Protein AF-A0A2J7ZVH7-F1 (afdb_monomer_lite)

pLDDT: mean 81.57, std 15.2, range [40.0, 95.88]

Structure (mmCIF, N/CA/C/O backbone):
data_AF-A0A2J7ZVH7-F1
#
_entry.id   AF-A0A2J7ZVH7-F1
#
loop_
_atom_site.group_PDB
_atom_site.id
_atom_site.type_symbol
_atom_site.label_atom_id
_atom_site.label_alt_id
_atom_site.label_comp_id
_atom_site.label_asym_id
_atom_site.label_entity_id
_atom_site.label_seq_id
_atom_site.pdbx_PDB_ins_code
_atom_site.Cartn_x
_atom_site.Cartn_y
_atom_site.Cartn_z
_atom_site.occupancy
_atom_site.B_iso_or_equiv
_atom_site.auth_seq_id
_atom_site.auth_comp_id
_atom_site.auth_asym_id
_atom_site.auth_atom_id
_atom_site.pdbx_PDB_model_num
ATOM 1 N N . MET A 1 1 ? -17.454 -52.502 28.593 1.00 46.44 1 MET A N 1
ATOM 2 C CA . MET A 1 1 ? -16.574 -51.424 29.090 1.00 46.44 1 MET A CA 1
ATOM 3 C C . MET A 1 1 ? -17.180 -50.102 28.635 1.00 46.44 1 MET A C 1
ATOM 5 O O . MET A 1 1 ? -17.456 -50.000 27.445 1.00 46.44 1 MET A O 1
ATOM 9 N N . PRO A 1 2 ? -17.505 -49.157 29.529 1.00 48.53 2 PRO A N 1
ATOM 10 C CA . PRO A 1 2 ? -18.074 -47.875 29.130 1.00 48.53 2 PRO A CA 1
ATOM 11 C C . PRO A 1 2 ? -16.988 -46.978 28.525 1.00 48.53 2 PRO A C 1
ATOM 13 O O . PRO A 1 2 ? -15.924 -46.803 29.113 1.00 48.53 2 PRO A O 1
ATOM 16 N N . VAL A 1 3 ? -17.263 -46.427 27.345 1.00 48.38 3 VAL A N 1
ATOM 17 C CA . VAL A 1 3 ? -16.424 -45.419 26.684 1.00 48.38 3 VAL A CA 1
ATOM 18 C C . VAL A 1 3 ? -16.447 -44.138 27.532 1.00 48.38 3 VAL A C 1
ATOM 20 O O . VAL A 1 3 ? -17.541 -43.730 27.940 1.00 48.38 3 VAL A O 1
ATOM 23 N N . PRO A 1 4 ? -15.305 -43.483 27.814 1.00 47.00 4 PRO A N 1
ATOM 24 C CA . PRO A 1 4 ? -15.309 -42.189 28.484 1.00 47.00 4 PRO A CA 1
ATOM 25 C C . PRO A 1 4 ? -16.102 -41.190 27.640 1.00 47.00 4 PRO A C 1
ATOM 27 O O . PRO A 1 4 ? -15.785 -40.963 26.472 1.00 47.00 4 PRO A O 1
ATOM 30 N N . LYS A 1 5 ? -17.154 -40.601 28.215 1.00 48.41 5 LYS A N 1
ATOM 31 C CA . LYS A 1 5 ? -17.837 -39.466 27.592 1.00 48.41 5 LYS A CA 1
ATOM 32 C C . LYS A 1 5 ? -16.853 -38.301 27.572 1.00 48.41 5 LYS A C 1
ATOM 34 O O . LYS A 1 5 ? -16.479 -37.804 28.631 1.00 48.41 5 LYS A O 1
ATOM 39 N N . LEU A 1 6 ? -16.440 -37.891 26.376 1.00 40.00 6 LEU A N 1
ATOM 40 C CA . LEU A 1 6 ? -15.755 -36.621 26.169 1.00 40.00 6 LEU A CA 1
ATOM 41 C C . LEU A 1 6 ? -16.683 -35.520 26.689 1.00 40.00 6 LEU A C 1
ATOM 43 O O . LEU A 1 6 ? -17.784 -35.328 26.172 1.00 40.00 6 LEU A O 1
ATOM 47 N N . ILE A 1 7 ? -16.266 -34.857 27.764 1.00 50.25 7 ILE A N 1
ATOM 48 C CA . ILE A 1 7 ? -16.923 -33.646 28.243 1.00 50.25 7 ILE A CA 1
ATOM 49 C C . ILE A 1 7 ? -16.653 -32.594 27.159 1.00 50.25 7 ILE A C 1
ATOM 51 O O . ILE A 1 7 ? -15.483 -32.398 26.817 1.00 50.25 7 ILE A O 1
ATOM 55 N N . PRO A 1 8 ? -17.683 -31.968 26.561 1.00 47.97 8 PRO A N 1
ATOM 56 C CA . PRO A 1 8 ? -17.452 -30.899 25.602 1.00 47.97 8 PRO A CA 1
ATOM 57 C C . PRO A 1 8 ? -16.631 -29.796 26.285 1.00 47.97 8 PRO A C 1
ATOM 59 O O . PRO A 1 8 ? -16.870 -29.521 27.467 1.00 47.97 8 PRO A O 1
ATOM 62 N N . PRO A 1 9 ? -15.660 -29.181 25.586 1.00 47.69 9 PRO A N 1
ATOM 63 C CA . PRO A 1 9 ? -14.959 -28.035 26.141 1.00 47.69 9 PRO A CA 1
ATOM 64 C C . PRO A 1 9 ? -15.999 -26.984 26.561 1.00 47.69 9 PRO A C 1
ATOM 66 O O . PRO A 1 9 ? -17.035 -26.860 25.892 1.00 47.69 9 PRO A O 1
ATOM 69 N N . PRO A 1 10 ? -15.775 -26.259 27.673 1.00 44.84 10 PRO A N 1
ATOM 70 C CA . PRO A 1 10 ? -16.654 -25.160 28.047 1.00 44.84 10 PRO A CA 1
ATOM 71 C C . PRO A 1 10 ? -16.817 -24.239 26.832 1.00 44.84 10 PRO A C 1
ATOM 73 O O . PRO A 1 10 ? -15.845 -24.073 26.088 1.00 44.84 10 PRO A O 1
ATOM 76 N N . PRO A 1 11 ? -18.016 -23.678 26.585 1.00 45.53 11 PRO A N 1
ATOM 77 C CA . PRO A 1 11 ? -18.189 -22.735 25.494 1.00 45.53 11 PRO A CA 1
ATOM 78 C C . PRO A 1 11 ? -17.134 -21.653 25.683 1.00 45.53 11 PRO A C 1
ATOM 80 O O . PRO A 1 11 ? -17.119 -20.979 26.716 1.00 45.53 11 PRO A O 1
ATOM 83 N N . TYR A 1 12 ? -16.206 -21.560 24.729 1.00 44.31 12 TYR A N 1
ATOM 84 C CA . TYR A 1 12 ? -15.267 -20.458 24.675 1.00 44.31 12 TYR A CA 1
ATOM 85 C C . TYR A 1 12 ? -16.130 -19.204 24.717 1.00 44.31 12 TYR A C 1
ATOM 87 O O . TYR A 1 12 ? -16.934 -18.960 23.815 1.00 44.31 12 TYR A O 1
ATOM 95 N N . LEU A 1 13 ? -16.040 -18.470 25.825 1.00 41.69 13 LEU A N 1
ATOM 96 C CA . LEU A 1 13 ? -16.516 -17.105 25.901 1.00 41.69 13 LEU A CA 1
ATOM 97 C C . LEU A 1 13 ? -15.669 -16.363 24.875 1.00 41.69 13 LEU A C 1
ATOM 99 O O . LEU A 1 13 ? -14.569 -15.922 25.191 1.00 41.69 13 LEU A O 1
ATOM 103 N N . PHE A 1 14 ? -16.129 -16.320 23.624 1.00 43.59 14 PHE A N 1
ATOM 104 C CA . PHE A 1 14 ? -15.589 -15.384 22.661 1.00 43.59 14 PHE A CA 1
ATOM 105 C C . PHE A 1 14 ? -15.735 -14.019 23.333 1.00 43.59 14 PHE A C 1
ATOM 107 O O . PHE A 1 14 ? -16.865 -13.658 23.695 1.00 43.59 14 PHE A O 1
ATOM 114 N N . PRO A 1 15 ? -14.629 -13.303 23.610 1.00 44.00 15 PRO A N 1
ATOM 115 C CA . PRO A 1 15 ? -14.753 -11.933 24.055 1.00 44.00 15 PRO A CA 1
ATOM 116 C C . PRO A 1 15 ? -15.599 -11.247 22.993 1.00 44.00 15 PRO A C 1
ATOM 118 O 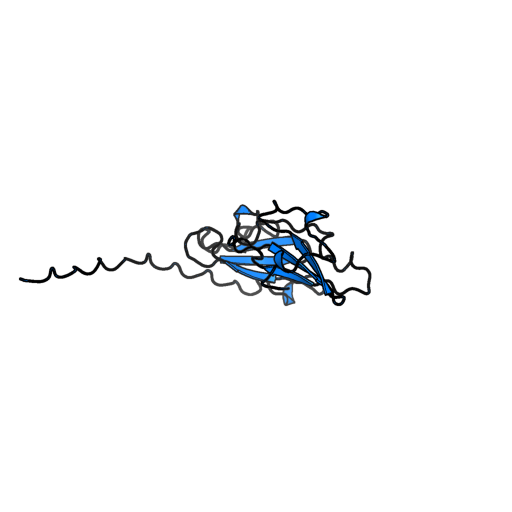O . PRO A 1 15 ? -15.373 -11.441 21.800 1.00 44.00 15 PRO A O 1
ATOM 121 N N . ASN A 1 16 ? -16.657 -10.588 23.461 1.00 42.59 16 ASN A N 1
ATOM 122 C CA . ASN A 1 16 ? -17.577 -9.780 22.682 1.00 42.59 16 ASN A CA 1
ATOM 123 C C . ASN A 1 16 ? -16.785 -9.112 21.554 1.00 42.59 16 ASN A C 1
ATOM 125 O O . ASN A 1 16 ? -15.968 -8.247 21.861 1.00 42.59 16 ASN A O 1
ATOM 129 N N . VAL A 1 17 ? -16.917 -9.605 20.315 1.00 48.78 17 VAL A N 1
ATOM 130 C CA . VAL A 1 17 ? -16.100 -9.124 19.195 1.00 48.78 17 VAL A CA 1
ATOM 131 C C . VAL A 1 17 ? -16.397 -7.639 19.131 1.00 48.78 17 VAL A C 1
ATOM 133 O O . VAL A 1 17 ? -17.546 -7.268 18.867 1.00 48.78 17 VAL A O 1
ATOM 136 N N . ALA A 1 18 ? -15.438 -6.796 19.524 1.00 53.75 18 ALA A N 1
ATOM 137 C CA . ALA A 1 18 ? -15.685 -5.369 19.519 1.00 53.75 18 ALA A CA 1
ATOM 138 C C . ALA A 1 18 ? -16.065 -5.028 18.078 1.00 53.75 18 ALA A C 1
ATOM 140 O O . ALA A 1 18 ? -15.477 -5.559 17.132 1.00 53.75 18 ALA A O 1
ATOM 141 N N . ALA A 1 19 ? -17.137 -4.260 17.903 1.00 63.81 19 ALA A N 1
ATOM 142 C CA . ALA A 1 19 ? -17.602 -3.946 16.565 1.00 63.81 19 ALA A CA 1
ATOM 143 C C . ALA A 1 19 ? -16.441 -3.299 15.800 1.00 63.81 19 ALA A C 1
ATOM 145 O O . ALA A 1 19 ? -15.852 -2.337 16.297 1.00 63.81 19 ALA A O 1
ATOM 146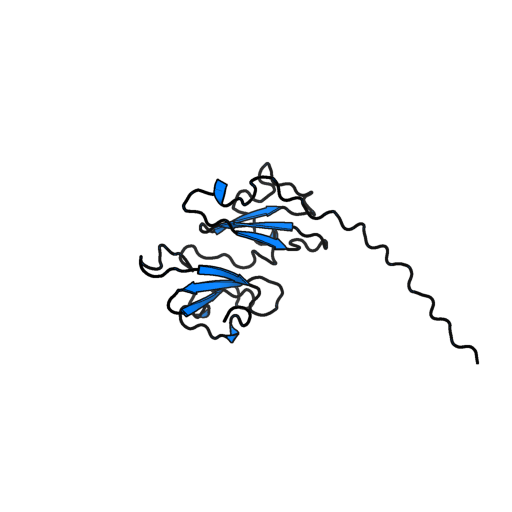 N N . ALA A 1 20 ? -16.117 -3.842 14.621 1.00 80.25 20 ALA A N 1
ATOM 147 C CA . ALA A 1 20 ? -15.129 -3.248 13.728 1.00 80.25 20 ALA A CA 1
ATOM 148 C C . ALA A 1 20 ? -15.417 -1.753 13.573 1.00 80.25 20 ALA A C 1
ATOM 150 O O . ALA A 1 20 ? -16.587 -1.350 13.512 1.00 80.25 20 ALA A O 1
ATOM 151 N N . CYS A 1 21 ? -14.367 -0.932 13.532 1.00 84.31 21 CYS A N 1
ATOM 152 C CA . CYS A 1 21 ? -14.551 0.509 13.452 1.00 84.31 21 CYS A CA 1
ATOM 153 C C . CYS A 1 21 ? -15.444 0.855 12.258 1.00 84.31 21 CYS A C 1
ATOM 155 O O . CYS A 1 21 ? -15.241 0.372 11.146 1.00 84.31 21 CYS A O 1
ATOM 157 N N . ALA A 1 22 ? -16.454 1.702 12.457 1.00 88.56 22 ALA A N 1
ATOM 158 C CA . ALA A 1 22 ? -17.204 2.230 11.326 1.00 88.56 22 ALA A CA 1
ATOM 159 C C . ALA A 1 22 ? -16.304 3.214 10.571 1.00 88.56 22 ALA A C 1
ATOM 161 O O . ALA A 1 22 ? -15.757 4.137 11.176 1.00 88.56 22 ALA A O 1
ATOM 162 N N . ARG A 1 23 ? -16.160 3.045 9.251 1.00 88.62 23 ARG A N 1
ATOM 163 C CA . ARG A 1 23 ? -15.440 4.017 8.420 1.00 88.62 23 ARG A CA 1
ATOM 164 C C . ARG A 1 23 ? -16.186 5.361 8.471 1.00 88.62 23 ARG A C 1
ATOM 166 O O . ARG A 1 23 ? -17.348 5.400 8.055 1.00 88.62 23 ARG A O 1
ATOM 173 N N . PRO A 1 24 ? -15.560 6.462 8.926 1.00 88.88 24 PRO A N 1
ATOM 174 C CA . PRO A 1 24 ? -16.217 7.763 8.938 1.00 88.88 24 PRO A CA 1
ATOM 175 C C . PRO A 1 24 ? -16.554 8.235 7.519 1.00 88.88 24 PRO A C 1
ATOM 177 O O . PRO A 1 24 ? -15.815 7.971 6.567 1.00 88.88 24 PRO A O 1
ATOM 180 N N . ASN A 1 25 ? -17.661 8.964 7.372 1.00 85.25 25 ASN A N 1
ATOM 181 C CA . ASN A 1 25 ? -18.062 9.513 6.079 1.00 85.25 25 ASN A CA 1
ATOM 182 C C . ASN A 1 25 ? -16.969 10.443 5.519 1.00 85.25 25 ASN A C 1
ATOM 184 O O . ASN A 1 25 ? -16.469 11.307 6.237 1.00 85.25 25 ASN A O 1
ATOM 188 N N . GLY A 1 26 ? -16.598 10.260 4.251 1.00 82.88 26 GLY A N 1
ATOM 189 C CA . GLY A 1 26 ? -15.533 11.026 3.594 1.00 82.88 26 GLY A CA 1
ATOM 190 C C . GLY A 1 26 ? -14.098 10.669 4.016 1.00 82.88 26 GLY A C 1
ATOM 191 O O . GLY A 1 26 ? -13.148 11.145 3.395 1.00 82.88 26 GLY A O 1
ATOM 192 N N . TRP A 1 27 ? -13.891 9.817 5.030 1.00 88.88 27 TRP A N 1
ATOM 193 C CA . TRP A 1 27 ? -12.544 9.399 5.428 1.00 88.88 27 TRP A CA 1
ATOM 194 C C . TRP A 1 27 ? -11.962 8.445 4.386 1.00 88.88 27 TRP A C 1
ATOM 196 O O . TRP A 1 27 ? -12.620 7.482 3.987 1.00 88.88 27 TRP A O 1
ATOM 206 N N . CYS A 1 28 ? -10.740 8.704 3.921 1.00 88.25 28 CYS A N 1
ATOM 207 C CA . CYS A 1 28 ? -10.137 8.007 2.783 1.00 88.25 28 CYS A CA 1
ATOM 208 C C . CYS A 1 28 ? -11.008 8.006 1.507 1.00 88.25 28 CYS A C 1
ATOM 210 O O . CYS A 1 28 ? -11.126 6.992 0.820 1.00 88.25 28 CYS A O 1
ATOM 212 N N . ASP A 1 29 ? -11.703 9.108 1.223 1.00 84.12 29 ASP A N 1
ATOM 213 C CA . ASP A 1 29 ? -12.504 9.259 0.008 1.00 84.12 29 ASP A CA 1
ATOM 214 C C . ASP A 1 29 ? -11.670 9.830 -1.158 1.00 84.12 29 ASP A C 1
ATOM 216 O O . ASP A 1 29 ? -11.214 10.974 -1.077 1.00 84.12 29 ASP A O 1
ATOM 220 N N . PRO A 1 30 ? -11.496 9.087 -2.270 1.00 70.44 30 PRO A N 1
ATOM 221 C CA . PRO A 1 30 ? -10.805 9.590 -3.456 1.00 70.44 30 PRO A CA 1
ATOM 222 C C . PRO A 1 30 ? -11.432 10.863 -4.040 1.00 70.44 30 PRO A C 1
ATOM 224 O O . PRO A 1 30 ? -10.725 11.676 -4.629 1.00 70.44 30 PRO A O 1
ATOM 227 N N . SER A 1 31 ? -12.742 11.078 -3.868 1.00 71.31 31 SER A N 1
ATOM 228 C CA . SER A 1 31 ? -13.413 12.294 -4.344 1.00 71.31 31 SER A CA 1
ATOM 229 C C . SER A 1 31 ? -13.049 13.542 -3.527 1.00 71.31 31 SER A C 1
ATOM 231 O O . SER A 1 31 ? -13.078 14.651 -4.061 1.00 71.31 31 SER A O 1
ATOM 233 N N . ALA A 1 32 ? -12.638 13.368 -2.266 1.00 68.75 32 ALA A N 1
ATOM 234 C CA . ALA A 1 32 ? -12.136 14.438 -1.403 1.00 68.75 32 ALA A CA 1
ATOM 235 C C . ALA A 1 32 ? -10.629 14.693 -1.588 1.00 68.75 32 ALA A C 1
ATOM 237 O O . ALA A 1 32 ? -10.120 15.743 -1.199 1.00 68.75 32 ALA A O 1
ATOM 238 N N . ALA A 1 33 ? -9.918 13.748 -2.206 1.00 63.06 33 ALA A N 1
ATOM 239 C CA . ALA A 1 33 ? -8.468 13.763 -2.346 1.00 63.06 33 ALA A CA 1
ATOM 240 C C . ALA A 1 33 ? -7.957 14.803 -3.369 1.00 63.06 33 ALA A C 1
ATOM 242 O O . ALA A 1 33 ? -6.778 15.158 -3.363 1.00 63.06 33 ALA A O 1
ATOM 243 N N . GLY A 1 34 ? -8.828 15.343 -4.228 1.00 61.25 34 GLY A N 1
ATOM 244 C CA . GLY A 1 34 ? -8.435 16.198 -5.351 1.00 61.25 34 GLY A CA 1
ATOM 245 C C . GLY A 1 34 ? -7.788 15.399 -6.493 1.00 61.25 34 GLY A C 1
ATOM 246 O O . GLY A 1 34 ? -7.397 14.247 -6.331 1.00 61.25 34 GLY A O 1
ATOM 247 N N . ALA A 1 35 ? -7.665 16.011 -7.676 1.00 54.53 35 ALA A N 1
ATOM 248 C CA . ALA A 1 35 ? -7.369 15.313 -8.938 1.00 54.53 35 ALA A CA 1
ATOM 249 C C . ALA A 1 35 ? -6.034 14.531 -8.999 1.00 54.53 35 ALA A C 1
ATOM 251 O O . ALA A 1 35 ? -5.841 13.745 -9.921 1.00 54.53 35 ALA A O 1
ATOM 252 N N . ASN A 1 36 ? -5.124 14.720 -8.036 1.00 55.75 36 ASN A N 1
ATOM 253 C CA . ASN A 1 36 ? -3.765 14.167 -8.072 1.00 55.75 36 ASN A CA 1
ATOM 254 C C . ASN A 1 36 ? -3.478 13.118 -6.982 1.00 55.75 36 ASN A C 1
ATOM 256 O O . ASN A 1 36 ? -2.397 12.527 -6.975 1.00 55.75 36 ASN A O 1
ATOM 260 N N . ASN A 1 37 ? -4.425 12.849 -6.078 1.00 64.19 37 ASN A N 1
ATOM 261 C CA . ASN A 1 37 ? -4.188 11.989 -4.921 1.00 64.19 37 ASN A CA 1
ATOM 262 C C . ASN A 1 37 ? -4.986 10.682 -5.045 1.00 64.19 37 ASN A C 1
ATOM 264 O O . ASN A 1 37 ? -6.194 10.643 -4.845 1.00 64.19 37 ASN A O 1
ATOM 268 N N . ASN A 1 38 ? -4.300 9.581 -5.364 1.00 72.00 38 ASN A N 1
ATOM 269 C CA . ASN A 1 38 ? -4.894 8.242 -5.330 1.00 72.00 38 ASN A CA 1
ATOM 270 C C . ASN A 1 38 ? -4.901 7.742 -3.880 1.00 72.00 38 ASN A C 1
ATOM 272 O O . ASN A 1 38 ? -3.920 7.143 -3.436 1.00 72.00 38 ASN A O 1
ATOM 276 N N . TRP A 1 39 ? -5.956 8.070 -3.134 1.00 83.75 39 TRP A N 1
ATOM 277 C CA . TRP A 1 39 ? -6.172 7.558 -1.781 1.00 83.75 39 TRP A CA 1
ATOM 278 C C . TRP A 1 39 ? -6.585 6.084 -1.845 1.00 83.75 39 TRP A C 1
ATOM 280 O O . TRP A 1 39 ? -7.498 5.712 -2.579 1.00 83.75 39 TRP A O 1
ATOM 290 N N . VAL A 1 40 ? -5.895 5.242 -1.081 1.00 82.88 40 VAL A N 1
ATOM 291 C CA . VAL A 1 40 ? -6.072 3.790 -1.036 1.00 82.88 40 VAL A CA 1
ATOM 292 C C . VAL A 1 40 ? -6.555 3.407 0.355 1.00 82.88 40 VAL A C 1
ATOM 294 O O . VAL A 1 40 ? -5.799 3.502 1.324 1.00 82.88 40 VAL A O 1
ATOM 297 N N . LEU A 1 41 ? -7.809 2.962 0.431 1.00 87.38 41 LEU A N 1
ATOM 298 C CA . LEU A 1 41 ? -8.412 2.414 1.641 1.00 87.38 41 LEU A CA 1
ATOM 299 C C . LEU A 1 41 ? -8.067 0.929 1.776 1.00 87.38 41 LEU A C 1
ATOM 301 O O . LEU A 1 41 ? -8.245 0.158 0.833 1.00 87.38 41 LEU A O 1
ATOM 305 N N . ARG A 1 42 ? -7.627 0.529 2.965 1.00 88.69 42 ARG A N 1
ATOM 306 C CA . ARG A 1 42 ? -7.347 -0.854 3.357 1.00 88.69 42 ARG A CA 1
ATOM 307 C C . ARG A 1 42 ? -7.911 -1.129 4.746 1.00 88.69 42 ARG A C 1
ATOM 309 O O . ARG A 1 42 ? -8.175 -0.197 5.505 1.00 88.69 42 ARG A O 1
ATOM 316 N N . ALA A 1 43 ? -8.089 -2.406 5.054 1.00 89.31 43 ALA A N 1
ATOM 317 C CA . ALA A 1 43 ? -8.573 -2.875 6.340 1.00 89.31 43 ALA A CA 1
ATOM 318 C C . ALA A 1 43 ? -7.686 -4.027 6.823 1.00 89.31 43 ALA A C 1
ATOM 320 O O . ALA A 1 43 ? -7.386 -4.923 6.034 1.00 89.31 43 ALA A O 1
ATOM 321 N N . ALA A 1 44 ? -7.249 -3.977 8.076 1.00 88.81 44 ALA A N 1
ATOM 322 C CA . ALA A 1 44 ? -6.439 -5.011 8.720 1.00 88.81 44 ALA A CA 1
ATOM 323 C C . ALA A 1 44 ? -6.617 -4.915 10.238 1.00 88.81 44 ALA A C 1
ATOM 325 O O . ALA A 1 44 ? -7.004 -3.863 10.722 1.00 88.81 44 ALA A O 1
ATOM 326 N N . ASP A 1 45 ? -6.344 -5.986 10.975 1.00 90.62 45 ASP A N 1
ATOM 327 C CA . ASP A 1 45 ? -6.131 -5.897 12.425 1.00 90.62 45 ASP A CA 1
ATOM 328 C C . ASP A 1 45 ? -4.721 -5.331 12.645 1.00 90.62 45 ASP A C 1
ATOM 330 O O . ASP A 1 45 ? -3.717 -5.992 12.360 1.00 90.62 45 ASP A O 1
ATOM 334 N N . CYS A 1 46 ? -4.645 -4.056 13.011 1.00 91.56 46 CYS A N 1
ATOM 335 C CA . CYS A 1 46 ? -3.402 -3.300 13.036 1.00 91.56 46 CYS A CA 1
ATOM 336 C C . CYS A 1 46 ? -2.721 -3.318 14.406 1.00 91.56 46 CYS A C 1
ATOM 338 O O . CYS A 1 46 ? -1.536 -2.983 14.495 1.00 91.56 46 CYS A O 1
ATOM 340 N N . ASP A 1 47 ? -3.440 -3.679 15.466 1.00 90.06 47 ASP A N 1
ATOM 341 C CA . ASP A 1 47 ? -2.944 -3.666 16.843 1.00 90.06 47 ASP A CA 1
ATOM 342 C C . ASP A 1 47 ? -3.123 -4.998 17.594 1.00 90.06 47 ASP A C 1
ATOM 344 O O . ASP A 1 47 ? -2.677 -5.122 18.739 1.00 90.06 47 ASP A O 1
ATOM 348 N N . GLY A 1 48 ? -3.631 -6.025 16.911 1.00 89.00 48 GLY A N 1
ATOM 349 C CA . GLY A 1 48 ? -3.664 -7.412 17.361 1.00 89.00 48 GLY A CA 1
ATOM 350 C C . GLY A 1 48 ? -4.804 -7.720 18.326 1.00 89.00 48 GLY A C 1
ATOM 351 O O . GLY A 1 48 ? -4.706 -8.692 19.082 1.00 89.00 48 GLY A O 1
ATOM 352 N N . ASP A 1 49 ? -5.855 -6.900 18.353 1.00 88.06 49 ASP A N 1
ATOM 353 C CA . ASP A 1 49 ? -7.009 -7.091 19.234 1.00 88.06 49 ASP A CA 1
ATOM 354 C C . ASP A 1 49 ? -8.098 -8.003 18.632 1.00 88.06 49 ASP A C 1
ATOM 356 O O . ASP A 1 49 ? -9.096 -8.311 19.295 1.00 88.06 49 ASP A O 1
ATOM 360 N N . GLY A 1 50 ? -7.890 -8.492 17.405 1.00 87.94 50 GLY A N 1
ATOM 361 C CA . GLY A 1 50 ? -8.831 -9.330 16.669 1.00 87.94 50 GLY A CA 1
ATOM 362 C C . GLY A 1 50 ? -9.971 -8.549 16.009 1.00 87.94 50 GLY A C 1
ATOM 363 O O . GLY A 1 50 ? -10.922 -9.167 15.517 1.00 87.94 50 GLY A O 1
ATOM 364 N N . VAL A 1 51 ? -9.905 -7.217 15.998 1.00 89.81 51 VAL A N 1
ATOM 365 C CA . VAL A 1 51 ? -10.890 -6.311 15.408 1.00 89.81 51 VAL A CA 1
ATOM 366 C C . VAL A 1 51 ? -10.267 -5.622 14.198 1.00 89.81 51 VAL A C 1
ATOM 368 O O . VAL A 1 51 ? -9.087 -5.311 14.147 1.00 89.81 51 VAL A O 1
ATOM 371 N N . THR A 1 52 ? -11.063 -5.429 13.148 1.00 90.56 52 THR A N 1
ATOM 372 C CA . THR A 1 52 ? -10.568 -4.788 11.928 1.00 90.56 52 THR A CA 1
ATOM 373 C C . THR A 1 52 ? -10.510 -3.268 12.072 1.00 90.56 52 THR A C 1
ATOM 375 O O . THR A 1 52 ? -11.523 -2.623 12.366 1.00 90.56 52 THR A O 1
ATOM 378 N N . ASP A 1 53 ? -9.347 -2.720 11.734 1.00 93.31 53 ASP A N 1
ATOM 379 C CA . ASP A 1 53 ? -9.017 -1.301 11.663 1.00 93.31 53 ASP A CA 1
ATOM 380 C C . ASP A 1 53 ? -9.061 -0.772 10.232 1.00 93.31 53 ASP A C 1
ATOM 382 O O . ASP A 1 53 ? -9.045 -1.528 9.256 1.00 93.31 53 ASP A O 1
ATOM 386 N N . TRP A 1 54 ? -9.068 0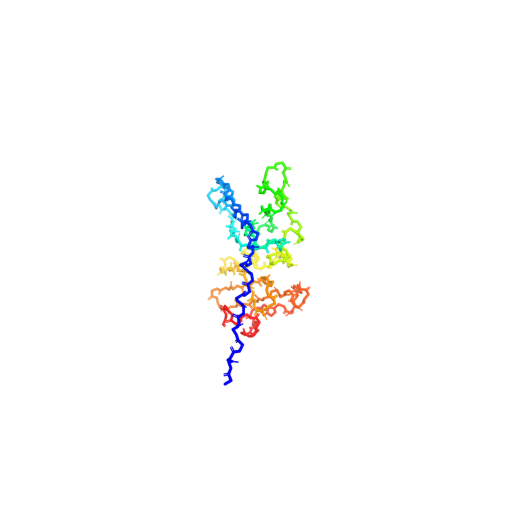.555 10.091 1.00 94.56 54 TRP A N 1
ATOM 387 C CA . TRP A 1 54 ? -8.988 1.206 8.784 1.00 94.56 54 TRP A CA 1
ATOM 388 C C . TRP A 1 54 ? -7.639 1.859 8.564 1.00 94.56 54 TRP A C 1
ATOM 390 O O . TRP A 1 54 ? -7.180 2.636 9.394 1.00 94.56 54 TRP A O 1
ATOM 400 N N . VAL A 1 55 ? -7.063 1.644 7.385 1.00 92.75 55 VAL A N 1
ATOM 401 C CA . VAL A 1 55 ? -5.837 2.300 6.929 1.00 92.75 55 VAL A CA 1
ATOM 402 C C . VAL A 1 55 ? -6.120 3.059 5.644 1.00 92.75 55 VAL A C 1
ATOM 404 O O . VAL A 1 55 ? -6.703 2.523 4.703 1.00 92.75 55 VAL A O 1
ATOM 407 N N . CYS A 1 56 ? -5.672 4.306 5.584 1.00 91.31 56 CYS A N 1
ATOM 408 C CA . CYS A 1 56 ? -5.660 5.102 4.370 1.00 91.31 56 CYS A CA 1
ATOM 409 C C . CYS A 1 56 ? -4.233 5.487 4.026 1.00 91.31 56 CYS A C 1
ATOM 411 O O . CYS A 1 56 ? -3.468 5.882 4.903 1.00 91.31 56 CYS A O 1
ATOM 413 N N . THR A 1 57 ? -3.884 5.426 2.748 1.00 86.56 57 THR A N 1
ATOM 414 C CA . THR A 1 57 ? -2.600 5.926 2.248 1.00 86.56 57 THR A CA 1
ATOM 415 C C . THR A 1 57 ? -2.762 6.633 0.923 1.00 86.56 57 THR A C 1
ATOM 417 O O . T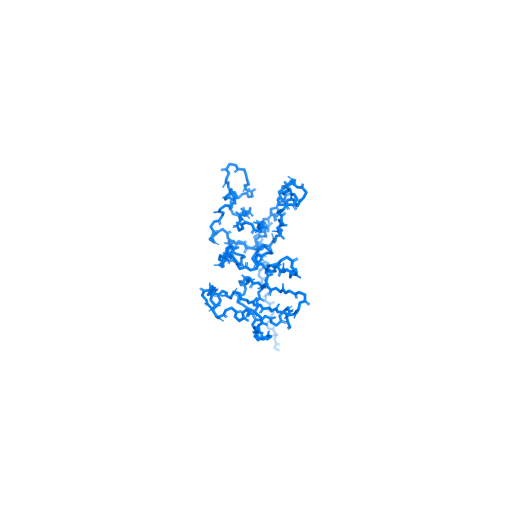HR A 1 57 ? -3.660 6.280 0.165 1.00 86.56 57 THR A O 1
ATOM 420 N N . ASP A 1 58 ? -1.872 7.563 0.595 1.00 80.62 58 ASP A N 1
ATOM 421 C CA . ASP A 1 58 ? -1.886 8.245 -0.698 1.00 80.62 58 ASP A CA 1
ATOM 422 C C . ASP A 1 58 ? -0.570 8.124 -1.493 1.00 80.62 58 ASP A C 1
ATOM 424 O O . ASP A 1 58 ? 0.403 7.469 -1.101 1.00 80.62 58 ASP A O 1
ATOM 428 N N . ARG A 1 59 ? -0.544 8.759 -2.672 1.00 73.25 59 ARG A N 1
ATOM 429 C CA . ARG A 1 59 ? 0.650 8.829 -3.530 1.00 73.25 59 ARG A CA 1
ATOM 430 C C . ARG A 1 59 ? 1.742 9.739 -2.981 1.00 73.25 59 ARG A C 1
ATOM 432 O O . ARG A 1 59 ? 2.877 9.580 -3.401 1.00 73.25 59 ARG A O 1
ATOM 439 N N . ALA A 1 60 ? 1.449 10.649 -2.065 1.00 75.75 60 ALA A N 1
ATOM 440 C CA . ALA A 1 60 ? 2.457 11.470 -1.402 1.00 75.75 60 ALA A CA 1
ATOM 441 C C . ALA A 1 60 ? 3.043 10.780 -0.153 1.00 75.75 60 ALA A C 1
ATOM 443 O O . ALA A 1 60 ? 3.776 11.406 0.607 1.00 75.75 60 ALA A O 1
ATOM 444 N N . SER A 1 61 ? 2.744 9.487 0.035 1.00 76.75 61 SER A N 1
ATOM 445 C CA . SER A 1 61 ? 3.160 8.679 1.184 1.00 76.75 61 SER A CA 1
ATOM 446 C C . SER A 1 61 ? 2.558 9.147 2.511 1.00 76.75 61 SER A C 1
ATOM 448 O O . SER A 1 61 ? 3.016 8.722 3.573 1.00 76.75 61 SER A O 1
ATOM 450 N N . HIS A 1 62 ? 1.492 9.955 2.471 1.00 85.81 62 HIS A N 1
ATOM 451 C CA . HIS A 1 62 ? 0.702 10.210 3.662 1.00 85.81 62 HIS A CA 1
ATOM 452 C C . HIS A 1 62 ? -0.067 8.957 4.058 1.00 85.81 62 HIS A C 1
ATOM 454 O O . HIS A 1 62 ? -0.474 8.148 3.215 1.00 85.81 62 HIS A O 1
ATOM 460 N N . ARG A 1 63 ? -0.271 8.814 5.363 1.00 89.00 63 ARG A N 1
ATOM 461 C CA . ARG A 1 63 ? -0.888 7.640 5.969 1.00 89.00 63 ARG A CA 1
ATOM 462 C C . ARG A 1 63 ? -1.705 7.997 7.201 1.00 89.00 63 ARG A C 1
ATOM 464 O O . ARG A 1 63 ? -1.270 8.793 8.035 1.00 89.00 63 ARG A O 1
ATOM 471 N N . TRP A 1 64 ? -2.872 7.376 7.300 1.00 93.69 64 TRP A N 1
ATOM 472 C CA . TRP A 1 64 ? -3.824 7.535 8.392 1.00 93.69 64 TRP A CA 1
ATOM 473 C C . TRP A 1 64 ? -4.321 6.163 8.839 1.00 93.69 64 TRP A C 1
ATOM 475 O O . TRP A 1 64 ? -4.537 5.294 7.991 1.00 93.69 64 TRP A O 1
ATOM 485 N N . VAL A 1 65 ? -4.527 5.966 10.140 1.00 95.38 65 VAL A N 1
ATOM 486 C CA . VAL A 1 65 ? -5.039 4.700 10.685 1.00 95.38 65 VAL A CA 1
ATOM 487 C C . VAL A 1 65 ? -6.067 4.947 11.779 1.00 95.38 65 VAL A C 1
ATOM 489 O O . VAL A 1 65 ? -5.766 5.604 12.767 1.00 95.38 65 VAL A O 1
ATOM 492 N N . ILE A 1 66 ? -7.258 4.374 11.640 1.00 95.88 66 ILE A N 1
ATOM 493 C CA . ILE A 1 66 ? -8.277 4.348 12.693 1.00 95.88 66 ILE A CA 1
ATOM 494 C C . ILE A 1 66 ? -8.201 2.992 13.377 1.00 95.88 66 ILE A C 1
ATOM 496 O O . ILE A 1 66 ? -8.513 1.994 12.733 1.00 95.88 66 ILE A O 1
ATOM 500 N N . ARG A 1 67 ? -7.831 2.986 14.661 1.00 94.38 67 ARG A N 1
ATOM 501 C CA . ARG A 1 67 ? -7.665 1.771 15.468 1.00 94.38 67 ARG A CA 1
ATOM 502 C C . ARG A 1 67 ? -8.825 1.522 16.428 1.00 94.38 67 ARG A C 1
ATOM 504 O O . ARG A 1 67 ? -9.263 2.454 17.115 1.00 94.38 67 ARG A O 1
ATOM 511 N N . SER A 1 68 ? -9.269 0.280 16.535 1.00 93.56 68 SER A N 1
ATOM 512 C CA . SER A 1 68 ? -10.264 -0.224 17.482 1.00 93.56 68 SER A CA 1
ATOM 513 C C . SER A 1 68 ? -9.814 -0.014 18.923 1.00 93.56 68 SER A C 1
ATOM 515 O O . SER A 1 68 ? -10.573 0.555 19.714 1.00 93.56 68 SER A O 1
ATOM 517 N N . THR A 1 69 ? -8.558 -0.332 19.258 1.00 93.00 69 THR A N 1
ATOM 518 C CA . THR A 1 69 ? -8.017 -0.130 20.617 1.00 93.00 69 THR A CA 1
ATOM 519 C C . THR A 1 69 ? -7.911 1.344 21.008 1.00 93.00 69 THR A C 1
ATOM 521 O O . THR A 1 69 ? -7.940 1.683 22.192 1.00 93.00 69 THR A O 1
ATOM 524 N N . ALA A 1 70 ? -7.856 2.244 20.021 1.00 92.06 70 ALA A N 1
ATOM 525 C CA . ALA A 1 70 ? -7.910 3.692 20.214 1.00 92.06 70 ALA A CA 1
ATOM 526 C C . ALA A 1 70 ? -9.351 4.243 20.240 1.00 92.06 70 ALA A C 1
ATOM 528 O O . ALA A 1 70 ? -9.559 5.454 20.143 1.00 92.06 70 ALA A O 1
ATOM 529 N N . GLY A 1 71 ? -10.359 3.370 20.348 1.00 90.50 71 GLY A N 1
ATOM 530 C CA . GLY A 1 71 ? -11.770 3.748 20.391 1.00 90.50 71 GLY A CA 1
ATOM 531 C C . GLY A 1 71 ? -12.301 4.278 19.059 1.00 90.50 71 GLY A C 1
ATOM 532 O O . GLY A 1 71 ? -13.211 5.106 19.056 1.00 90.50 71 GLY A O 1
ATOM 533 N N . CYS A 1 72 ? -11.715 3.855 17.933 1.00 92.25 72 CYS A N 1
ATOM 534 C CA . CYS A 1 72 ? -12.059 4.317 16.586 1.00 92.25 72 CYS A CA 1
ATOM 535 C C . CYS A 1 72 ? -11.964 5.846 16.407 1.00 92.25 72 CYS A C 1
ATOM 537 O O . CYS A 1 72 ? -12.672 6.443 15.588 1.00 92.25 72 CYS A O 1
ATOM 539 N N . ALA A 1 73 ? -11.099 6.500 17.185 1.00 91.75 73 ALA A N 1
ATOM 540 C CA . ALA A 1 73 ? -10.876 7.931 17.086 1.00 91.75 73 ALA A CA 1
ATOM 541 C C . ALA A 1 73 ? -10.120 8.274 15.791 1.00 91.75 73 ALA A C 1
ATOM 543 O O . ALA A 1 73 ? -9.084 7.691 15.490 1.00 91.75 73 ALA A O 1
ATOM 544 N N . TYR A 1 74 ? -10.628 9.259 15.048 1.00 91.31 74 TYR A N 1
ATOM 545 C CA . TYR A 1 74 ? -9.999 9.770 13.818 1.00 91.31 74 TYR A CA 1
ATOM 546 C C . TYR A 1 74 ? -9.819 11.295 13.818 1.00 91.31 74 TYR A C 1
ATOM 548 O O . TYR A 1 74 ? -9.155 11.861 12.960 1.00 91.31 74 TYR A O 1
ATOM 556 N N . GLN A 1 75 ? -10.428 11.985 14.781 1.00 88.94 75 GLN A N 1
ATOM 557 C CA . GLN A 1 75 ? -10.356 13.439 14.907 1.00 88.94 75 GLN A CA 1
ATOM 558 C C . GLN A 1 75 ? -9.165 13.851 15.775 1.00 88.94 75 GLN A C 1
ATOM 560 O O . GLN A 1 75 ? -8.580 13.029 16.478 1.00 88.94 75 GLN A O 1
ATOM 565 N N . ASN A 1 76 ? -8.820 15.143 15.754 1.00 88.88 76 ASN A N 1
ATOM 566 C CA . ASN A 1 76 ? -7.743 15.720 16.573 1.00 88.88 76 ASN A CA 1
ATOM 567 C C . ASN A 1 76 ? -6.386 15.003 16.405 1.00 88.88 76 ASN A C 1
ATOM 569 O O . ASN A 1 76 ? -5.587 14.949 17.335 1.00 88.88 76 ASN A O 1
ATOM 573 N N . GLY A 1 77 ? -6.143 14.441 15.216 1.00 88.69 77 GLY A N 1
ATOM 574 C CA . GLY A 1 77 ? -4.924 13.715 14.864 1.00 88.69 77 GLY A CA 1
ATOM 575 C C . GLY A 1 77 ? -4.786 12.314 15.446 1.00 88.69 77 GLY A C 1
ATOM 576 O O . GLY A 1 77 ? -3.704 11.738 15.364 1.00 88.69 77 GLY A O 1
ATOM 577 N N . ALA A 1 78 ? -5.864 11.743 15.989 1.00 92.06 78 ALA A N 1
ATOM 578 C CA . ALA A 1 78 ? -5.873 10.363 16.470 1.00 92.06 78 ALA A CA 1
ATOM 579 C C . ALA A 1 78 ? -5.561 9.336 15.368 1.00 92.06 78 ALA A C 1
ATOM 581 O O . ALA A 1 78 ? -4.994 8.287 15.662 1.00 92.06 78 ALA A O 1
ATOM 582 N N . ASP A 1 79 ? -5.866 9.661 14.108 1.00 93.62 79 ASP A N 1
ATOM 583 C CA . ASP A 1 79 ? -5.530 8.820 12.961 1.00 93.62 79 ASP A CA 1
ATOM 584 C C . ASP A 1 79 ? -4.102 9.026 12.431 1.00 93.62 79 ASP A C 1
ATOM 586 O O . ASP A 1 79 ? -3.709 8.394 11.454 1.00 93.62 79 ASP A O 1
ATOM 590 N N . GLY A 1 80 ? -3.312 9.898 13.060 1.00 93.31 80 GLY A N 1
ATOM 591 C CA . GLY A 1 80 ? -1.950 10.234 12.653 1.00 93.31 80 GLY A CA 1
ATOM 592 C C . GLY A 1 80 ? -1.832 11.441 11.720 1.00 93.31 80 GLY A C 1
ATOM 593 O O . GLY A 1 80 ? -0.707 11.826 11.403 1.00 93.31 80 GLY A O 1
ATOM 594 N N . SER A 1 81 ? -2.936 12.073 11.291 1.00 91.69 81 SER A N 1
ATOM 595 C CA . SER A 1 81 ? -2.916 13.317 10.493 1.00 91.69 81 SER A CA 1
ATOM 596 C C . SER A 1 81 ? -1.995 13.260 9.262 1.00 91.69 81 SER A C 1
ATOM 598 O O . SER A 1 81 ? -1.256 14.203 8.976 1.00 91.69 81 SER A O 1
ATOM 600 N N . GLY A 1 82 ? -1.993 12.133 8.551 1.00 89.44 82 GLY A N 1
ATOM 601 C CA . GLY A 1 82 ? -1.192 11.923 7.344 1.00 89.44 82 GLY A CA 1
ATOM 602 C C . GLY A 1 82 ? 0.228 11.445 7.620 1.00 89.44 82 GLY A C 1
ATOM 603 O O . GLY A 1 82 ? 0.956 11.162 6.679 1.00 89.44 82 GLY A O 1
ATOM 604 N N . ASN A 1 83 ? 0.611 11.297 8.887 1.00 90.94 83 ASN A N 1
ATOM 605 C CA . ASN A 1 83 ? 1.927 10.836 9.317 1.00 90.94 83 ASN A CA 1
ATOM 606 C C . ASN A 1 83 ? 1.830 9.690 10.339 1.00 90.94 83 ASN A C 1
ATOM 608 O O . ASN A 1 83 ? 2.699 9.570 11.203 1.00 90.94 83 ASN A O 1
ATOM 612 N N . ALA A 1 84 ? 0.785 8.854 10.269 1.00 92.06 84 ALA A N 1
ATOM 613 C CA . ALA A 1 84 ? 0.643 7.692 11.152 1.00 92.06 84 ALA A CA 1
ATOM 614 C C . ALA A 1 84 ? 1.938 6.851 11.159 1.00 92.06 84 ALA A C 1
ATOM 616 O O . ALA A 1 84 ? 2.426 6.515 10.086 1.00 92.06 84 ALA A O 1
ATOM 617 N N . PRO A 1 85 ? 2.550 6.529 12.309 1.00 89.62 85 PRO A N 1
ATOM 618 C CA . PRO A 1 85 ? 3.783 5.741 12.342 1.00 89.62 85 PRO A CA 1
ATOM 619 C C . PRO A 1 85 ? 3.537 4.283 11.924 1.00 89.62 85 PRO A C 1
ATOM 621 O O . PRO A 1 85 ? 2.407 3.806 11.965 1.00 89.62 85 PRO A O 1
ATOM 624 N N . ASP A 1 86 ? 4.599 3.542 11.593 1.00 87.31 86 ASP A N 1
ATOM 625 C CA . ASP A 1 86 ? 4.511 2.118 11.213 1.00 87.31 86 ASP A CA 1
ATOM 626 C C . ASP A 1 86 ? 3.820 1.295 12.313 1.00 87.31 86 ASP A C 1
ATOM 628 O O . ASP A 1 86 ? 3.033 0.396 12.035 1.00 87.31 86 ASP A O 1
ATOM 632 N N . SER A 1 87 ? 4.037 1.679 13.576 1.00 89.69 87 SER A N 1
ATOM 633 C CA . SER A 1 87 ? 3.414 1.072 14.753 1.00 89.69 87 SER A CA 1
ATOM 634 C C . SER A 1 87 ? 1.899 1.263 14.848 1.00 89.69 87 SER A C 1
ATOM 636 O O . SER A 1 87 ? 1.272 0.607 15.674 1.00 89.69 87 SER A O 1
ATOM 638 N N . TYR A 1 88 ? 1.294 2.147 14.048 1.00 93.31 88 TYR A N 1
ATOM 639 C CA . TYR A 1 88 ? -0.165 2.237 13.977 1.00 93.31 88 TYR A CA 1
ATOM 640 C C . TYR A 1 88 ? -0.765 1.089 13.180 1.00 93.31 88 TYR A C 1
ATOM 642 O O . TYR A 1 88 ? -1.914 0.761 13.432 1.00 93.31 88 TYR A O 1
ATOM 650 N N . CYS A 1 89 ? -0.029 0.508 12.230 1.00 92.12 89 CYS A N 1
ATOM 651 C CA . CYS A 1 89 ? -0.459 -0.702 11.545 1.00 92.12 89 CYS A CA 1
ATOM 652 C C . CYS A 1 89 ? 0.737 -1.451 10.953 1.00 92.12 89 CYS A C 1
ATOM 654 O O . CYS A 1 89 ? 0.990 -1.333 9.749 1.00 92.12 89 CYS A O 1
ATOM 656 N N . PRO A 1 90 ? 1.475 -2.231 11.760 1.00 88.25 90 PRO A N 1
ATOM 657 C CA . PRO A 1 90 ? 2.662 -2.942 11.297 1.00 88.25 90 PRO A CA 1
ATOM 658 C C . PRO A 1 90 ? 2.367 -3.845 10.097 1.00 88.25 90 PRO A C 1
ATOM 660 O O . PRO A 1 90 ? 3.157 -3.887 9.163 1.00 88.25 90 PRO A O 1
ATOM 663 N N . ALA A 1 91 ? 1.186 -4.469 10.060 1.00 84.31 91 ALA A N 1
ATOM 664 C CA . ALA A 1 91 ? 0.763 -5.330 8.959 1.00 84.31 91 ALA A CA 1
ATOM 665 C C . ALA A 1 91 ? 0.645 -4.602 7.604 1.00 84.31 91 ALA A C 1
ATOM 667 O O . ALA A 1 91 ? 0.817 -5.225 6.562 1.00 84.31 91 ALA A O 1
ATOM 668 N N . LEU A 1 92 ? 0.359 -3.292 7.581 1.00 85.31 92 LEU A N 1
ATOM 669 C CA . LEU A 1 92 ? 0.129 -2.536 6.335 1.00 85.31 92 LEU A CA 1
ATOM 670 C C . LEU A 1 92 ? 1.124 -1.394 6.081 1.00 85.31 92 LEU A C 1
ATOM 672 O O . LEU A 1 92 ? 1.148 -0.856 4.968 1.00 85.31 92 LEU A O 1
ATOM 676 N N . LEU A 1 93 ? 1.886 -0.981 7.099 1.00 87.19 93 LEU A N 1
ATOM 677 C CA . LEU A 1 93 ? 2.748 0.206 7.083 1.00 87.19 93 LEU A CA 1
ATOM 678 C C . LEU A 1 93 ? 4.231 -0.094 7.358 1.00 87.19 93 LEU A C 1
ATOM 680 O O . LEU A 1 93 ? 5.003 0.856 7.461 1.00 87.19 93 LEU A O 1
ATOM 684 N N . ALA A 1 94 ? 4.634 -1.367 7.461 1.00 85.06 94 ALA A N 1
ATOM 685 C CA . ALA A 1 94 ? 6.005 -1.769 7.800 1.00 85.06 94 ALA A CA 1
ATOM 686 C C . ALA A 1 94 ? 7.088 -1.174 6.890 1.00 85.06 94 ALA A C 1
ATOM 688 O O . ALA A 1 94 ? 8.163 -0.825 7.370 1.00 85.06 94 ALA A O 1
ATOM 689 N N . CYS A 1 95 ? 6.820 -1.045 5.589 1.00 84.00 95 CYS A N 1
ATOM 690 C CA . CYS A 1 95 ? 7.753 -0.412 4.667 1.00 84.00 95 CYS A CA 1
ATOM 691 C C . CYS A 1 95 ? 7.289 0.992 4.293 1.00 84.00 95 CYS A C 1
ATOM 693 O O . CYS A 1 95 ? 6.206 1.188 3.740 1.00 84.00 95 CYS A O 1
ATOM 695 N N . ALA A 1 96 ? 8.146 1.987 4.518 1.00 81.00 96 ALA A N 1
ATOM 696 C CA . ALA A 1 96 ? 7.959 3.304 3.929 1.00 81.00 96 ALA A CA 1
ATOM 697 C C . ALA A 1 96 ? 8.224 3.232 2.418 1.00 81.00 96 ALA A C 1
ATOM 699 O O . ALA A 1 96 ? 9.256 2.719 1.984 1.00 81.00 96 ALA A O 1
ATOM 700 N N . ARG A 1 97 ? 7.312 3.778 1.607 1.00 82.25 97 ARG A N 1
ATOM 701 C CA . ARG A 1 97 ? 7.531 3.923 0.164 1.00 82.25 97 ARG A CA 1
ATOM 702 C C . ARG A 1 97 ? 8.314 5.212 -0.108 1.00 82.25 97 ARG A C 1
ATOM 704 O O . ARG A 1 97 ? 7.788 6.291 0.181 1.00 82.25 97 ARG A O 1
ATOM 711 N N . PRO A 1 98 ? 9.522 5.154 -0.695 1.00 81.19 98 PRO A N 1
ATOM 712 C CA . PRO A 1 98 ? 10.218 6.365 -1.109 1.00 81.19 98 PRO A CA 1
ATOM 713 C C . PRO A 1 98 ? 9.419 7.138 -2.156 1.00 81.19 98 PRO A C 1
ATOM 715 O O . PRO A 1 98 ? 8.811 6.540 -3.043 1.00 81.19 98 PRO A O 1
ATOM 718 N N . ASN A 1 99 ? 9.492 8.468 -2.113 1.00 75.31 99 ASN A N 1
ATOM 719 C CA . ASN A 1 99 ? 8.736 9.331 -3.026 1.00 75.31 99 ASN A CA 1
ATOM 720 C C . ASN A 1 99 ? 9.085 9.121 -4.505 1.00 75.31 99 ASN A C 1
ATOM 722 O O . ASN A 1 99 ? 8.256 9.430 -5.342 1.00 75.31 99 ASN A O 1
ATOM 726 N N . TYR A 1 100 ? 10.272 8.593 -4.826 1.00 79.00 100 TYR A N 1
ATOM 727 C CA . TYR A 1 100 ? 10.689 8.276 -6.198 1.00 79.00 100 TYR A CA 1
ATOM 728 C C . TYR A 1 100 ? 10.251 6.878 -6.662 1.00 79.00 100 TYR A C 1
ATOM 730 O O . TYR A 1 100 ? 10.287 6.576 -7.855 1.00 79.00 100 TYR A O 1
ATOM 738 N N . TRP A 1 101 ? 9.895 5.991 -5.729 1.00 84.62 101 TRP A N 1
ATOM 739 C CA . TRP A 1 101 ? 9.614 4.594 -6.034 1.00 84.62 101 TRP A CA 1
ATOM 740 C C . TRP A 1 101 ? 8.139 4.429 -6.393 1.00 84.62 101 TRP A C 1
ATOM 742 O O . TRP A 1 101 ? 7.248 4.789 -5.618 1.00 84.62 101 TRP A O 1
ATOM 752 N N . CYS A 1 102 ? 7.887 3.889 -7.586 1.00 84.44 102 CYS A N 1
ATOM 753 C CA . CYS A 1 102 ? 6.562 3.856 -8.199 1.00 84.44 102 CYS A CA 1
ATOM 754 C C . CYS A 1 102 ? 5.888 5.236 -8.334 1.00 84.44 102 CYS A C 1
ATOM 756 O O . CYS A 1 102 ? 4.671 5.362 -8.189 1.00 84.44 102 CYS A O 1
ATOM 758 N N . ASP A 1 103 ? 6.679 6.281 -8.590 1.00 78.44 103 ASP A N 1
ATOM 759 C CA . ASP A 1 103 ? 6.167 7.624 -8.851 1.00 78.44 103 ASP A CA 1
ATOM 760 C C . ASP A 1 103 ? 5.890 7.835 -10.350 1.00 78.44 103 ASP A C 1
ATOM 762 O O . ASP A 1 103 ? 6.829 7.811 -11.151 1.00 78.44 103 ASP A O 1
ATOM 766 N N . PRO A 1 104 ? 4.633 8.090 -10.757 1.00 67.75 104 PRO A N 1
ATOM 767 C CA . PRO A 1 104 ? 4.298 8.374 -12.151 1.00 67.75 104 PRO A CA 1
ATOM 768 C C . PRO A 1 104 ? 4.982 9.637 -12.701 1.00 67.75 104 PRO A C 1
ATOM 770 O O . PRO A 1 104 ? 5.161 9.741 -13.911 1.00 67.75 104 PRO A O 1
ATOM 773 N N . ASN A 1 105 ? 5.408 10.582 -11.853 1.00 71.12 105 ASN A N 1
ATOM 774 C CA . ASN A 1 105 ? 6.169 11.753 -12.305 1.00 71.12 105 ASN A CA 1
ATOM 775 C C . ASN A 1 105 ? 7.638 11.409 -12.597 1.00 71.12 105 ASN A C 1
ATOM 777 O O . ASN A 1 105 ? 8.246 11.998 -13.491 1.00 71.12 105 ASN A O 1
ATOM 781 N N . ALA A 1 106 ? 8.202 10.435 -11.876 1.00 67.94 106 ALA A N 1
ATOM 782 C CA . ALA A 1 106 ? 9.542 9.902 -12.123 1.00 67.94 106 ALA A CA 1
ATOM 783 C C . ALA A 1 106 ? 9.576 8.911 -13.300 1.00 67.94 106 ALA A C 1
ATOM 785 O O . ALA A 1 106 ? 10.628 8.684 -13.897 1.00 67.94 106 ALA A O 1
ATOM 786 N N . ALA A 1 107 ? 8.423 8.341 -13.658 1.00 61.97 107 ALA A N 1
ATOM 787 C CA . ALA A 1 107 ? 8.272 7.333 -14.700 1.00 61.97 107 ALA A CA 1
ATOM 788 C C . ALA A 1 107 ? 8.584 7.831 -16.126 1.00 61.97 107 ALA A C 1
ATOM 790 O O . ALA A 1 107 ? 8.738 7.018 -17.044 1.00 61.97 107 ALA A O 1
ATOM 791 N N . GLY A 1 108 ? 8.694 9.150 -16.327 1.00 59.09 108 GLY A N 1
ATOM 792 C CA . GLY A 1 108 ? 8.598 9.770 -17.646 1.00 59.09 108 GLY A CA 1
ATOM 793 C C . GLY A 1 108 ? 7.166 9.656 -18.182 1.00 59.09 108 GLY A C 1
ATOM 794 O O . GLY A 1 108 ? 6.460 8.695 -17.893 1.00 59.09 108 GLY A O 1
ATOM 795 N N . SER A 1 109 ? 6.720 10.630 -18.976 1.00 55.41 109 SER A N 1
ATOM 796 C CA . SER A 1 109 ? 5.309 10.836 -19.365 1.00 55.41 109 SER A CA 1
ATOM 797 C C . SER A 1 109 ? 4.610 9.681 -20.109 1.00 55.41 109 SER A C 1
ATOM 799 O O . SER A 1 109 ? 3.453 9.824 -20.495 1.00 55.41 109 SER A O 1
ATOM 801 N N . ASN A 1 110 ? 5.295 8.558 -20.333 1.00 59.81 110 ASN A N 1
ATOM 802 C CA . ASN A 1 110 ? 4.859 7.463 -21.192 1.00 59.81 110 ASN A CA 1
ATOM 803 C C . ASN A 1 110 ? 4.600 6.160 -20.424 1.00 59.81 110 ASN A C 1
ATOM 805 O O . ASN A 1 110 ? 4.046 5.245 -21.017 1.00 59.81 110 ASN A O 1
ATOM 809 N N . ASN A 1 111 ? 5.016 6.051 -19.156 1.00 65.38 111 ASN A N 1
ATOM 810 C CA . ASN A 1 111 ? 4.894 4.808 -18.396 1.00 65.38 111 ASN A CA 1
ATOM 811 C C . ASN A 1 111 ? 3.843 4.983 -17.298 1.00 65.38 111 ASN A C 1
ATOM 813 O O . ASN A 1 111 ? 4.029 5.752 -16.352 1.00 65.38 111 ASN A O 1
ATOM 817 N N . ASN A 1 112 ? 2.732 4.259 -17.407 1.00 78.44 112 ASN A N 1
ATOM 818 C CA . ASN A 1 112 ? 1.699 4.267 -16.376 1.00 78.44 112 ASN A CA 1
ATOM 819 C C . ASN A 1 112 ? 2.108 3.341 -15.221 1.00 78.44 112 ASN A C 1
ATOM 821 O O . ASN A 1 112 ? 1.762 2.160 -15.210 1.00 78.44 112 ASN A O 1
ATOM 825 N N . TRP A 1 113 ? 2.884 3.866 -14.268 1.00 86.06 113 TRP A N 1
ATOM 826 C CA . TRP A 1 113 ? 3.302 3.113 -13.083 1.00 86.06 113 TRP A CA 1
ATOM 827 C C . TRP A 1 113 ? 2.134 2.943 -12.102 1.00 86.06 113 TRP A C 1
ATOM 829 O O . TRP A 1 113 ? 1.506 3.911 -11.666 1.00 86.06 113 TRP A O 1
ATOM 839 N N . ILE A 1 114 ? 1.851 1.693 -11.744 1.00 85.00 114 ILE A N 1
ATOM 840 C CA . ILE A 1 114 ? 0.780 1.279 -10.842 1.00 85.00 114 ILE A CA 1
ATOM 841 C C . ILE A 1 114 ? 1.407 0.743 -9.560 1.00 85.00 114 ILE A C 1
ATOM 843 O O . ILE A 1 114 ? 2.047 -0.311 -9.555 1.00 85.00 114 ILE A O 1
ATOM 847 N N . LEU A 1 115 ? 1.155 1.460 -8.468 1.00 84.88 115 LEU A N 1
ATOM 848 C CA . LEU A 1 115 ? 1.488 1.036 -7.117 1.00 84.88 115 LEU A CA 1
ATOM 849 C C . LEU A 1 115 ? 0.380 0.146 -6.546 1.00 84.88 115 LEU A C 1
ATOM 851 O O . LEU A 1 115 ? -0.798 0.509 -6.568 1.00 84.88 115 LEU A O 1
ATOM 855 N N . ARG A 1 116 ? 0.777 -0.989 -5.983 1.00 85.69 116 ARG A N 1
ATOM 856 C CA . ARG A 1 116 ? -0.053 -1.933 -5.235 1.00 85.69 116 ARG A CA 1
ATOM 857 C C . ARG A 1 116 ? 0.625 -2.268 -3.914 1.00 85.69 116 ARG A C 1
ATOM 859 O O . ARG A 1 116 ? 1.823 -2.056 -3.752 1.00 85.69 116 ARG A O 1
ATOM 866 N N . ALA A 1 117 ? -0.164 -2.790 -2.990 1.00 84.38 117 ALA A N 1
ATOM 867 C CA . ALA A 1 117 ? 0.316 -3.334 -1.735 1.00 84.38 117 ALA A CA 1
ATOM 868 C C . ALA A 1 117 ? -0.186 -4.783 -1.646 1.00 84.38 117 ALA A C 1
ATOM 870 O O . ALA A 1 117 ? -1.385 -5.001 -1.840 1.00 84.38 117 ALA A O 1
ATOM 871 N N . ALA A 1 118 ? 0.703 -5.749 -1.435 1.00 87.75 118 ALA A N 1
ATOM 872 C CA . ALA A 1 118 ? 0.356 -7.164 -1.292 1.00 87.75 118 ALA A CA 1
ATOM 873 C C . ALA A 1 118 ? 1.344 -7.852 -0.347 1.00 87.75 118 ALA A C 1
ATOM 875 O O . ALA A 1 118 ? 2.510 -7.489 -0.352 1.00 87.75 118 ALA A O 1
ATOM 876 N N . ASP A 1 119 ? 0.886 -8.823 0.440 1.00 90.06 119 ASP A N 1
ATOM 877 C CA . ASP A 1 119 ? 1.781 -9.751 1.141 1.00 90.06 119 ASP A CA 1
ATOM 878 C C . ASP A 1 119 ? 2.380 -10.699 0.093 1.00 90.06 119 ASP A C 1
ATOM 880 O O . ASP A 1 119 ? 1.695 -11.577 -0.445 1.00 90.06 119 ASP A O 1
ATOM 884 N N . CYS A 1 120 ? 3.618 -10.423 -0.303 1.00 93.12 120 CYS A N 1
ATOM 885 C CA . CYS A 1 120 ? 4.261 -11.082 -1.425 1.00 93.12 120 CYS A CA 1
ATOM 886 C C . CYS A 1 120 ? 5.083 -12.302 -1.008 1.00 93.12 120 CYS A C 1
ATOM 888 O O . CYS A 1 120 ? 5.407 -13.126 -1.868 1.00 93.12 120 CYS A O 1
ATOM 890 N N . ASP A 1 121 ? 5.426 -12.433 0.272 1.00 91.62 121 ASP A N 1
ATOM 891 C CA . ASP A 1 121 ? 6.250 -13.524 0.792 1.00 91.62 121 ASP A CA 1
ATOM 892 C C . ASP A 1 121 ? 5.597 -14.337 1.926 1.00 91.62 121 ASP A C 1
ATOM 894 O O . ASP A 1 121 ? 6.169 -15.334 2.375 1.00 91.62 121 ASP A O 1
ATOM 898 N N . GLY A 1 122 ? 4.349 -14.023 2.271 1.00 89.31 122 GLY A N 1
ATOM 899 C CA . GLY A 1 122 ? 3.495 -14.795 3.167 1.00 89.31 122 GLY A CA 1
ATOM 900 C C . GLY A 1 122 ? 3.792 -14.571 4.646 1.00 89.31 122 GLY A C 1
ATOM 901 O O . GLY A 1 122 ? 3.450 -15.436 5.460 1.00 89.31 122 GLY A O 1
ATOM 902 N N . ASP A 1 123 ? 4.455 -13.470 5.005 1.00 86.88 123 ASP A N 1
ATOM 903 C CA . ASP A 1 123 ? 4.798 -13.140 6.391 1.00 86.88 123 ASP A CA 1
ATOM 904 C C . ASP A 1 123 ? 3.659 -12.417 7.143 1.00 86.88 123 ASP A C 1
ATOM 906 O O . ASP A 1 123 ? 3.768 -12.172 8.349 1.00 86.88 123 ASP A O 1
ATOM 910 N N . GLY A 1 124 ? 2.542 -12.128 6.463 1.00 83.00 124 GLY A N 1
ATOM 911 C CA . GLY A 1 124 ? 1.404 -11.389 7.009 1.00 83.00 124 GLY A CA 1
ATOM 912 C C . GLY A 1 124 ? 1.613 -9.872 7.049 1.00 83.00 124 GLY A C 1
ATOM 913 O O . GLY A 1 124 ? 0.747 -9.149 7.551 1.00 83.00 124 GLY A O 1
ATOM 914 N N . VAL A 1 125 ? 2.734 -9.380 6.524 1.00 85.81 125 VAL A N 1
ATOM 915 C CA . VAL A 1 125 ? 3.061 -7.970 6.348 1.00 85.81 125 VAL A CA 1
ATOM 916 C C . VAL A 1 125 ? 2.947 -7.631 4.868 1.00 85.81 125 VAL A C 1
ATOM 918 O O . VAL A 1 125 ? 3.333 -8.369 3.976 1.00 85.81 125 VAL A O 1
ATOM 921 N N . THR A 1 126 ? 2.346 -6.486 4.576 1.00 87.69 126 THR A N 1
ATOM 922 C CA . THR A 1 126 ? 2.148 -6.061 3.195 1.00 87.69 126 THR A CA 1
ATOM 923 C C . THR A 1 126 ? 3.392 -5.376 2.642 1.00 87.69 126 THR A C 1
ATOM 925 O O . THR A 1 126 ? 3.890 -4.404 3.217 1.00 87.69 126 THR A O 1
ATOM 928 N N . ASP A 1 127 ? 3.795 -5.805 1.454 1.00 90.81 127 ASP A N 1
ATOM 929 C CA . ASP A 1 127 ? 4.894 -5.268 0.662 1.00 90.81 127 ASP A CA 1
ATOM 930 C C . ASP A 1 127 ? 4.416 -4.230 -0.349 1.00 90.81 127 ASP A C 1
ATOM 932 O O . ASP A 1 127 ? 3.252 -4.218 -0.767 1.00 90.81 127 ASP A O 1
ATOM 936 N N . TRP A 1 128 ? 5.326 -3.369 -0.810 1.00 90.69 128 TRP A N 1
ATOM 937 C CA . TRP A 1 128 ? 5.024 -2.480 -1.931 1.00 90.69 128 TRP A CA 1
ATOM 938 C C . TRP A 1 128 ? 5.373 -3.135 -3.247 1.00 90.69 128 TRP A C 1
ATOM 940 O O . TRP A 1 128 ? 6.493 -3.590 -3.446 1.00 90.69 128 TRP A O 1
ATOM 950 N N . VAL A 1 129 ? 4.438 -3.074 -4.186 1.00 92.56 129 VAL A N 1
ATOM 951 C CA . VAL A 1 129 ? 4.580 -3.644 -5.518 1.00 92.56 129 VAL A CA 1
ATOM 952 C C . VAL A 1 129 ? 4.370 -2.549 -6.543 1.00 92.56 129 VAL A C 1
ATOM 954 O O . VAL A 1 129 ? 3.352 -1.859 -6.528 1.00 92.56 129 VAL A O 1
ATOM 957 N N . CYS A 1 130 ? 5.325 -2.385 -7.448 1.00 91.69 130 CYS A N 1
ATOM 958 C CA . CYS A 1 130 ? 5.198 -1.469 -8.566 1.00 91.69 130 CYS A CA 1
ATOM 959 C C . CYS A 1 130 ? 5.162 -2.254 -9.866 1.00 91.69 130 CYS A C 1
ATOM 961 O O . CYS A 1 130 ? 5.938 -3.190 -10.047 1.00 91.69 130 CYS A O 1
ATOM 963 N N . THR A 1 131 ? 4.277 -1.852 -10.769 1.00 91.25 131 THR A N 1
ATOM 964 C CA . THR A 1 131 ? 4.138 -2.420 -12.115 1.00 91.25 131 THR A CA 1
ATOM 965 C C . THR A 1 131 ? 4.007 -1.306 -13.139 1.00 91.25 131 THR A C 1
ATOM 967 O O . THR A 1 131 ? 3.522 -0.232 -12.795 1.00 91.25 131 THR A O 1
ATOM 970 N N . ASP A 1 132 ? 4.395 -1.545 -14.387 1.00 87.62 132 ASP A N 1
ATOM 971 C CA . ASP A 1 132 ? 4.038 -0.683 -15.516 1.00 87.62 132 ASP A CA 1
ATOM 972 C C . ASP A 1 132 ? 3.381 -1.469 -16.664 1.00 87.62 132 ASP A C 1
ATOM 974 O O . ASP A 1 132 ? 3.219 -2.692 -16.616 1.00 87.62 132 ASP A O 1
ATOM 978 N N . ASP A 1 133 ? 2.951 -0.750 -17.696 1.00 86.44 133 ASP A N 1
ATOM 979 C CA . ASP A 1 133 ? 2.324 -1.288 -18.906 1.00 86.44 133 ASP A CA 1
ATOM 980 C C . ASP A 1 133 ? 3.297 -2.051 -19.821 1.00 86.44 133 ASP A C 1
ATOM 982 O O . ASP A 1 133 ? 2.872 -2.910 -20.598 1.00 86.44 133 ASP A O 1
ATOM 986 N N . ALA A 1 134 ? 4.600 -1.816 -19.674 1.00 87.00 134 ALA A N 1
ATOM 987 C CA . ALA A 1 134 ? 5.668 -2.577 -20.313 1.00 87.00 134 ALA A CA 1
ATOM 988 C C . ALA A 1 134 ? 6.034 -3.868 -19.547 1.00 87.00 134 ALA A C 1
ATOM 990 O O . ALA A 1 134 ? 7.028 -4.516 -19.879 1.00 87.00 134 ALA A O 1
ATOM 991 N N . ARG A 1 135 ? 5.212 -4.277 -18.564 1.00 86.50 135 ARG A N 1
ATOM 992 C CA . ARG A 1 135 ? 5.407 -5.450 -17.687 1.00 86.50 135 ARG A CA 1
ATOM 993 C C . ARG A 1 135 ? 6.649 -5.375 -16.801 1.00 86.50 135 ARG A C 1
ATOM 995 O O . ARG A 1 135 ? 7.032 -6.381 -16.202 1.00 86.50 135 ARG A O 1
ATOM 1002 N N . HIS A 1 136 ? 7.263 -4.206 -16.666 1.00 91.00 136 HIS A N 1
ATOM 1003 C CA . HIS A 1 136 ? 8.278 -4.009 -15.648 1.00 91.00 136 HIS A CA 1
ATOM 1004 C C . HIS A 1 136 ? 7.629 -4.082 -14.279 1.00 91.00 136 HIS A C 1
ATOM 1006 O O . HIS A 1 136 ? 6.524 -3.578 -14.068 1.00 91.00 136 HIS A O 1
ATOM 1012 N N . HIS A 1 137 ? 8.342 -4.685 -13.340 1.00 93.62 137 HIS A N 1
ATOM 1013 C CA . HIS A 1 137 ? 7.868 -4.780 -11.979 1.00 93.62 137 HIS A CA 1
ATOM 1014 C C . HIS A 1 137 ? 9.010 -4.806 -10.972 1.00 93.62 137 HIS A C 1
ATOM 1016 O O . HIS A 1 137 ? 10.162 -5.078 -11.312 1.00 93.62 137 HIS A O 1
ATOM 1022 N N . GLY A 1 138 ? 8.687 -4.447 -9.735 1.00 95.12 138 GLY A N 1
ATOM 1023 C CA . GLY A 1 138 ? 9.599 -4.466 -8.599 1.00 95.12 138 GLY A CA 1
ATOM 1024 C C . GLY A 1 138 ? 8.829 -4.498 -7.288 1.00 95.12 138 GLY A C 1
ATOM 1025 O O . GLY A 1 138 ? 7.660 -4.103 -7.243 1.00 95.12 138 GLY A O 1
ATOM 1026 N N . VAL A 1 139 ? 9.492 -4.962 -6.230 1.00 95.56 139 VAL A N 1
ATOM 1027 C CA . VAL A 1 139 ? 8.872 -5.189 -4.920 1.00 95.56 139 VAL A CA 1
ATOM 1028 C C . VAL A 1 139 ? 9.783 -4.683 -3.805 1.00 95.56 139 VAL A C 1
ATOM 1030 O O . VAL A 1 139 ? 10.942 -5.077 -3.742 1.00 95.56 139 VAL A O 1
ATOM 1033 N N . ILE A 1 140 ? 9.278 -3.837 -2.909 1.00 94.31 140 ILE A N 1
ATOM 1034 C CA . ILE A 1 140 ? 9.937 -3.546 -1.627 1.00 94.31 140 ILE A CA 1
ATOM 1035 C C . ILE A 1 140 ? 9.344 -4.511 -0.608 1.00 94.31 140 ILE A C 1
ATOM 1037 O O . ILE A 1 140 ? 8.195 -4.321 -0.212 1.00 94.31 140 ILE A O 1
ATOM 1041 N N . ARG A 1 141 ? 10.126 -5.519 -0.207 1.00 93.62 141 ARG A N 1
ATOM 1042 C CA . ARG A 1 141 ? 9.685 -6.552 0.738 1.00 93.62 141 ARG A CA 1
ATOM 1043 C C . ARG A 1 141 ? 10.017 -6.213 2.189 1.00 93.62 141 ARG A C 1
ATOM 1045 O O . ARG A 1 141 ? 11.146 -5.793 2.469 1.00 93.62 141 ARG A O 1
ATOM 1052 N N . SER A 1 142 ? 9.082 -6.461 3.098 1.00 91.50 142 SER A N 1
ATOM 1053 C CA . SER A 1 142 ? 9.250 -6.405 4.554 1.00 91.50 142 SER A CA 1
ATOM 1054 C C . SER A 1 142 ? 10.386 -7.324 5.006 1.00 91.50 142 SER A C 1
ATOM 1056 O O . SER A 1 142 ? 11.319 -6.876 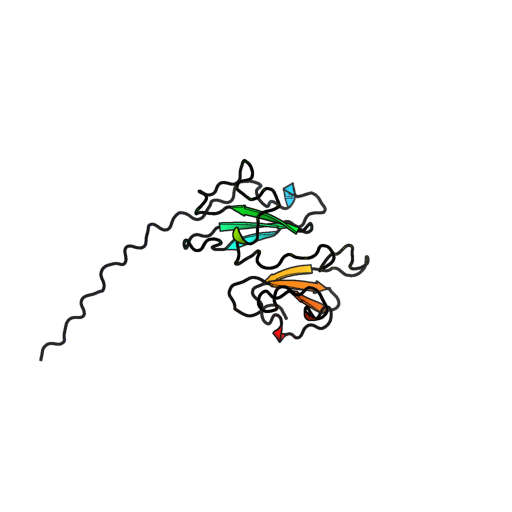5.678 1.00 91.50 142 SER A O 1
ATOM 1058 N N . THR A 1 143 ? 10.391 -8.576 4.544 1.00 92.25 143 THR A N 1
ATOM 1059 C CA . THR A 1 143 ? 11.401 -9.588 4.901 1.00 92.25 143 THR A CA 1
ATOM 1060 C C . THR A 1 143 ? 12.795 -9.264 4.364 1.00 92.25 143 THR A C 1
ATOM 1062 O O . THR A 1 143 ? 13.801 -9.712 4.917 1.00 92.25 143 THR A O 1
ATOM 1065 N N . ALA A 1 144 ? 12.879 -8.429 3.323 1.00 92.31 144 ALA A N 1
ATOM 1066 C CA . ALA A 1 144 ? 14.130 -7.900 2.784 1.00 92.31 144 ALA A CA 1
ATOM 1067 C C . ALA A 1 144 ? 14.587 -6.606 3.489 1.00 92.31 144 ALA A C 1
ATOM 1069 O O . ALA A 1 144 ? 15.456 -5.896 2.977 1.00 92.31 144 ALA A O 1
ATOM 1070 N N . GLY A 1 145 ? 13.996 -6.271 4.641 1.00 89.69 145 GLY A N 1
ATOM 1071 C CA . GLY A 1 145 ? 14.334 -5.083 5.423 1.00 89.69 145 GLY A CA 1
ATOM 1072 C C . GLY A 1 145 ? 13.909 -3.775 4.758 1.00 89.69 145 GLY A C 1
ATOM 1073 O O . GLY A 1 145 ? 14.563 -2.753 4.958 1.00 89.69 145 GLY A O 1
ATOM 1074 N N . CYS A 1 146 ? 12.854 -3.805 3.935 1.00 90.75 146 CYS A N 1
ATOM 1075 C CA . CYS A 1 146 ? 12.359 -2.653 3.183 1.00 90.75 146 CYS A CA 1
ATOM 1076 C C . CYS A 1 146 ? 13.438 -1.982 2.313 1.00 90.75 146 CYS A C 1
ATOM 1078 O O . CYS A 1 146 ? 13.477 -0.757 2.182 1.00 90.75 146 CYS A O 1
ATOM 1080 N N . ALA A 1 147 ? 14.335 -2.776 1.721 1.00 91.50 147 ALA A N 1
ATOM 1081 C CA . ALA A 1 147 ? 15.365 -2.274 0.819 1.00 91.50 147 ALA A CA 1
ATOM 1082 C C . ALA A 1 147 ? 14.744 -1.597 -0.417 1.00 91.50 147 ALA A C 1
ATOM 1084 O O . ALA A 1 147 ? 13.806 -2.109 -1.025 1.00 91.50 147 ALA A O 1
ATOM 1085 N N . THR A 1 148 ? 15.282 -0.435 -0.799 1.00 89.62 148 THR A N 1
ATOM 1086 C CA . THR A 1 148 ? 14.729 0.429 -1.865 1.00 89.62 148 THR A CA 1
ATOM 1087 C C . THR A 1 148 ? 15.653 0.561 -3.080 1.00 89.62 148 THR A C 1
ATOM 1089 O O . THR A 1 148 ? 15.350 1.302 -4.015 1.00 89.62 148 THR A O 1
ATOM 1092 N N . GLY A 1 149 ? 16.774 -0.168 -3.076 1.00 87.00 149 GLY A N 1
ATOM 1093 C CA . GLY A 1 149 ? 17.780 -0.178 -4.132 1.00 87.00 149 GLY A CA 1
ATOM 1094 C C . GLY A 1 149 ? 17.579 -1.302 -5.151 1.00 87.00 149 GLY A C 1
ATOM 1095 O O . GLY A 1 149 ? 16.459 -1.613 -5.570 1.00 87.00 149 GLY A O 1
ATOM 1096 N N . ALA A 1 150 ? 18.689 -1.915 -5.567 1.00 87.62 150 ALA A N 1
ATOM 1097 C CA . ALA A 1 150 ? 18.707 -3.002 -6.549 1.00 87.62 150 ALA A CA 1
ATOM 1098 C C . ALA A 1 150 ? 17.941 -4.251 -6.072 1.00 87.62 150 ALA A C 1
ATOM 1100 O O . ALA A 1 150 ? 17.446 -5.031 -6.882 1.00 87.62 150 ALA A O 1
ATOM 1101 N N . GLU A 1 151 ? 17.793 -4.410 -4.760 1.00 92.56 151 GLU A N 1
ATOM 1102 C CA . GLU A 1 151 ? 17.081 -5.496 -4.089 1.00 92.56 151 GLU A CA 1
ATOM 1103 C C . GLU A 1 151 ? 15.596 -5.520 -4.436 1.00 92.56 151 GLU A C 1
ATOM 1105 O O . GLU A 1 151 ? 14.976 -6.578 -4.370 1.00 92.56 151 GLU A O 1
ATOM 1110 N N . THR A 1 152 ? 15.040 -4.375 -4.849 1.00 91.81 152 THR A N 1
ATOM 1111 C CA . THR A 1 152 ? 13.651 -4.296 -5.308 1.00 91.81 152 THR A CA 1
ATOM 1112 C C . THR A 1 152 ? 13.415 -5.060 -6.607 1.00 91.81 152 THR A C 1
ATOM 1114 O O . THR A 1 152 ? 12.273 -5.356 -6.956 1.00 91.81 152 THR A O 1
ATOM 1117 N N . GLY A 1 153 ? 14.489 -5.346 -7.351 1.00 92.19 153 GLY A N 1
ATOM 1118 C CA . GLY A 1 153 ? 14.429 -5.979 -8.660 1.00 92.19 153 GLY A CA 1
ATOM 1119 C C . GLY A 1 153 ? 13.760 -5.113 -9.726 1.00 92.19 153 GLY A C 1
ATOM 1120 O O . GLY A 1 153 ? 13.340 -5.657 -10.736 1.00 92.19 153 GLY A O 1
ATOM 1121 N N . TRP A 1 154 ? 13.620 -3.796 -9.526 1.00 92.19 154 TRP A N 1
ATOM 1122 C CA . TRP A 1 154 ? 12.852 -2.943 -10.437 1.00 92.19 154 TRP A CA 1
ATOM 1123 C C . TRP A 1 154 ? 13.185 -3.189 -11.920 1.00 92.19 154 TRP A C 1
ATOM 1125 O O . TRP A 1 154 ? 14.341 -3.133 -12.338 1.00 92.19 154 TRP A O 1
ATOM 1135 N N . ARG A 1 155 ? 12.119 -3.412 -12.697 1.00 91.75 155 ARG A N 1
ATOM 1136 C CA . ARG A 1 1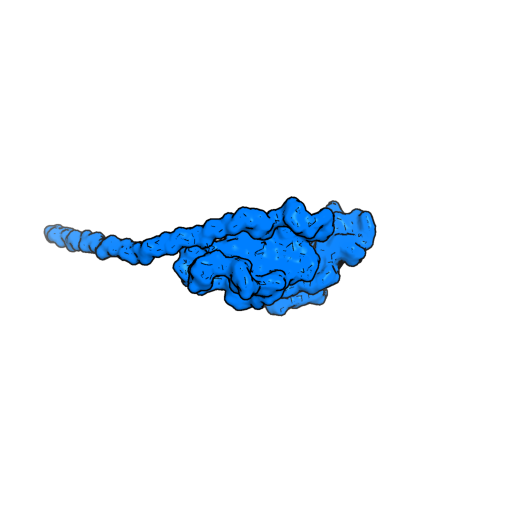55 ? 12.034 -3.839 -14.105 1.00 91.75 155 ARG A CA 1
ATOM 1137 C C . ARG A 1 155 ? 12.116 -5.330 -14.378 1.00 91.75 155 ARG A C 1
ATOM 1139 O O . ARG A 1 155 ? 11.549 -5.749 -15.382 1.00 91.75 155 ARG A O 1
ATOM 1146 N N . THR A 1 156 ? 12.746 -6.117 -13.521 1.00 94.25 156 THR A N 1
ATOM 1147 C CA . THR A 1 156 ? 12.957 -7.552 -13.758 1.00 94.25 156 THR A CA 1
ATOM 1148 C C . THR A 1 156 ? 12.933 -8.349 -12.457 1.00 94.25 156 THR A C 1
ATOM 1150 O O . THR A 1 156 ? 13.748 -9.258 -12.278 1.00 94.25 156 THR A O 1
ATOM 1153 N N . ALA A 1 157 ? 12.077 -7.975 -11.506 1.00 95.25 157 ALA A N 1
ATOM 1154 C CA . ALA A 1 157 ? 11.967 -8.725 -10.267 1.00 95.25 157 ALA A CA 1
ATOM 1155 C C . ALA A 1 157 ? 11.544 -10.164 -10.614 1.00 95.25 157 ALA A C 1
ATOM 1157 O O . ALA A 1 157 ? 10.765 -10.357 -11.538 1.00 95.25 157 ALA A O 1
ATOM 1158 N N . PRO A 1 158 ? 12.086 -11.198 -9.961 1.00 95.19 158 PRO A N 1
ATOM 1159 C CA . PRO A 1 158 ? 11.598 -12.555 -10.178 1.00 95.19 158 PRO A CA 1
ATOM 1160 C C . PRO A 1 158 ? 10.114 -12.670 -9.803 1.00 95.19 158 PRO A C 1
ATOM 1162 O O . PRO A 1 158 ? 9.710 -12.071 -8.809 1.00 95.19 158 PRO A O 1
ATOM 1165 N N . ASP A 1 159 ? 9.335 -13.517 -10.484 1.00 93.50 159 ASP A N 1
ATOM 1166 C CA . ASP A 1 159 ? 7.934 -13.795 -10.100 1.00 93.50 159 ASP A CA 1
ATOM 1167 C C . ASP A 1 159 ? 7.836 -14.258 -8.631 1.00 93.50 159 ASP A C 1
ATOM 1169 O O . ASP A 1 159 ? 6.906 -13.926 -7.900 1.00 93.50 159 ASP A O 1
ATOM 1173 N N . SER A 1 160 ? 8.883 -14.934 -8.139 1.00 93.94 160 SER A N 1
ATOM 1174 C CA . SER A 1 160 ? 9.014 -15.345 -6.738 1.00 93.94 160 SER A CA 1
ATOM 1175 C C . SER A 1 160 ? 9.124 -14.187 -5.738 1.00 93.94 160 SER A C 1
ATOM 1177 O O . SER A 1 160 ? 9.112 -14.437 -4.538 1.00 93.94 160 SER A O 1
ATOM 1179 N N . TYR A 1 161 ? 9.301 -12.942 -6.188 1.00 95.25 161 TYR A N 1
ATOM 1180 C CA . TYR A 1 161 ? 9.264 -11.767 -5.316 1.00 95.25 161 TYR A CA 1
ATOM 1181 C C . TYR A 1 161 ? 7.843 -11.348 -4.972 1.00 95.25 161 TYR A C 1
ATOM 1183 O O . TYR A 1 161 ? 7.698 -10.668 -3.967 1.00 95.25 161 TYR A O 1
ATOM 1191 N N . CYS A 1 162 ? 6.839 -11.696 -5.788 1.00 95.56 162 CYS A N 1
ATOM 1192 C CA . CYS A 1 162 ? 5.429 -11.524 -5.444 1.00 95.56 162 CYS A CA 1
ATOM 1193 C C . CYS A 1 162 ? 4.519 -12.474 -6.242 1.00 95.56 162 CYS A C 1
ATOM 1195 O O . CYS A 1 162 ? 3.814 -12.028 -7.153 1.00 95.56 162 CYS A O 1
ATOM 1197 N N . PRO A 1 163 ? 4.461 -13.767 -5.874 1.00 94.94 163 PRO A N 1
ATOM 1198 C CA . PRO A 1 163 ? 3.651 -14.767 -6.581 1.00 94.94 163 PRO A CA 1
ATOM 1199 C C . PRO A 1 163 ? 2.149 -14.452 -6.606 1.00 94.94 163 PRO A C 1
ATOM 1201 O O . PRO A 1 163 ? 1.397 -15.007 -7.401 1.00 94.94 163 PRO A O 1
ATOM 1204 N N . ALA A 1 164 ? 1.682 -13.585 -5.702 1.00 89.69 164 ALA A N 1
ATOM 1205 C CA . ALA A 1 164 ? 0.296 -13.139 -5.664 1.00 89.69 164 ALA A CA 1
ATOM 1206 C C . ALA A 1 164 ? -0.064 -12.168 -6.806 1.00 89.69 164 ALA A C 1
ATOM 1208 O O . ALA A 1 164 ? -1.250 -11.967 -7.074 1.00 89.69 164 ALA A O 1
ATOM 1209 N N . LEU A 1 165 ? 0.925 -11.538 -7.454 1.00 90.56 165 LEU A N 1
ATOM 1210 C CA . LEU A 1 165 ? 0.709 -10.499 -8.466 1.00 90.56 165 LEU A CA 1
ATOM 1211 C C . LEU A 1 165 ? 1.443 -10.728 -9.796 1.00 90.56 165 LEU A C 1
ATOM 1213 O O . LEU A 1 165 ? 1.036 -10.093 -10.776 1.00 90.56 165 LEU A O 1
ATOM 1217 N N . PHE A 1 166 ? 2.471 -11.584 -9.843 1.00 91.69 166 PHE A N 1
ATOM 1218 C CA . PHE A 1 166 ? 3.250 -11.918 -11.045 1.00 91.69 166 PHE A CA 1
ATOM 1219 C C . PHE A 1 166 ? 3.155 -13.405 -11.379 1.00 91.69 166 PHE A C 1
ATOM 1221 O O . PHE A 1 166 ? 3.193 -14.222 -10.431 1.00 91.69 166 PHE A O 1
#

Sequence (166 aa):
MPVPKLIPPPPYLFPNVAAACARPNGWCDPSAAGANNNWVLRAADCDGDGVTDWVCTDRASHRWVIRSTAGCAYQNGADGSGNAPDSYCPALLACARPNYWCDPNAAGSNNNWILRAADCDGDGVTDWVCTDDARHHGVIRSTAGCATGAETGWRTAPDSYCPALF

InterPro domains:
  IPR028994 Integrin alpha, N-terminal [SSF69318] (33-141)

Organism: NCBI:txid47790

Secondary structure (DSSP, 8-state):
-PPP--PPPP-------PPPPPPPTTTT-TTTS-TT---EEEEE-SSSSSS-EEEEE-TT--EEEE-TTTTT--STTTT-TTB--GGG-HHHHSSPPPTTTT-TTTT-TT---EEEEE-SSSSSSPEEEEE-TT--EEEE-TTTTT--SGGG-TTS--GGG-TTT-

Foldseek 3Di:
DDDDPDDPDDPPPPPPQQAAQDQDPPRQDPVVQPDQWPKDWDWDQFQPPNHIKIWIAILQQFIFIQHVVLVRDRPPCSRVRRNDDCSSGVQERVARDDNCHQPCVVVPVPWNKDWDWAQQQPPSHIWIKIATPVGWIFIQDSVVVSDDPCNRVTGHDPCSSGVPPD

Radius of gyration: 20.02 Å; chains: 1; bounding box: 37×68×50 Å